Protein AF-A0A8J6AY71-F1 (afdb_monomer)

Organism: Eleutherodactylus coqui (NCBI:txid57060)

Solvent-accessible surface area (backbone atoms only — not comparable to full-atom values): 7386 Å² total; per-residue (Å²): 132,81,79,80,76,93,63,76,70,62,70,91,32,67,55,62,65,70,58,37,39,74,68,64,70,56,84,94,62,98,79,88,85,86,83,68,99,57,68,40,32,72,70,56,40,52,76,68,68,55,81,38,76,89,85,24,21,54,71,70,58,52,53,55,51,45,55,68,35,80,82,50,33,78,43,62,87,51,50,61,58,51,46,45,74,46,40,52,90,64,78,53,32,59,58,36,32,51,23,49,30,49,52,48,19,38,67,72,46,48,52,52,51,53,52,52,56,59,49,73,106

Sequence (121 aa):
KSPPPASIDGVFFPKPVEQILANNEANSVPFIIGVNNHECGLRLLLAMNITGLQEGMKRETAEEVLKKLPTLGSFPSTIDLLLDEYIGDETDPAEIRNGFTHLLGDHIFVIPALSVAKYHR

Nearest PDB structures (foldseek):
  5fv4-assembly6_F  TM=9.243E-01  e=4.646E-05  Sus scrofa
  8axc-assembly4_D  TM=8.564E-01  e=3.065E-04  Mus musculus
  8axc-assembly2_B  TM=8.579E-01  e=3.803E-04  Mus musculus
  8axc-assembly3_C  TM=8.542E-01  e=5.255E-04  Mus musculus
  8eor-assembly1_A  TM=8.997E-01  e=1.816E-03  Homo sapiens

InterPro domains:
  IPR002018 Carboxylesterase, type B [PF00135] (6-120)
  IPR029058 Alpha/Beta hydrolase fold [G3DSA:3.40.50.1820] (2-121)
  IPR029058 Alpha/Beta hydrolase fold [SSF53474] (8-120)
  IPR050309 Type-B Carboxylesterase/Lipase [PTHR11559] (6-119)

Structure (mmCIF, N/CA/C/O backbone):
data_AF-A0A8J6AY71-F1
#
_entry.id   AF-A0A8J6AY71-F1
#
loop_
_atom_site.group_PDB
_atom_site.id
_atom_site.type_symbol
_atom_site.label_atom_id
_atom_site.label_alt_id
_atom_site.label_comp_id
_atom_site.label_asym_id
_atom_site.label_entity_id
_atom_site.label_seq_id
_atom_site.pdbx_PDB_ins_code
_atom_site.Cartn_x
_atom_site.Cartn_y
_atom_site.Cartn_z
_atom_site.occupancy
_atom_site.B_iso_or_equiv
_atom_site.auth_seq_id
_atom_site.auth_comp_id
_atom_site.auth_asym_id
_atom_site.auth_atom_id
_atom_site.pdbx_PDB_model_num
ATOM 1 N N . LYS A 1 1 ? -5.787 24.814 2.717 1.00 53.19 1 LYS A N 1
ATOM 2 C CA . LYS A 1 1 ? -5.300 24.046 3.890 1.00 53.19 1 LYS A CA 1
ATOM 3 C C . LYS A 1 1 ? -5.977 22.687 3.837 1.00 53.19 1 LYS A C 1
ATOM 5 O O . LYS A 1 1 ? -7.199 22.681 3.765 1.00 53.19 1 LYS A O 1
ATOM 10 N N . SER A 1 2 ? -5.228 21.588 3.768 1.00 54.91 2 SER A N 1
ATOM 11 C CA . SER A 1 2 ? -5.804 20.246 3.916 1.00 54.91 2 SER A CA 1
ATOM 12 C C . SER A 1 2 ? -6.308 20.059 5.354 1.00 54.91 2 SER A C 1
ATOM 14 O O . SER A 1 2 ? -5.732 20.661 6.268 1.00 54.91 2 SER A O 1
ATOM 16 N N . PRO A 1 3 ? -7.391 19.293 5.574 1.00 66.38 3 PRO A N 1
ATOM 17 C CA . PRO A 1 3 ? -7.792 18.915 6.922 1.00 66.38 3 PRO A CA 1
ATOM 18 C C . PRO A 1 3 ? -6.671 18.094 7.587 1.00 66.38 3 PRO A C 1
ATOM 20 O O . PRO A 1 3 ? -5.930 17.400 6.883 1.00 66.38 3 PRO A O 1
ATOM 23 N N . PRO A 1 4 ? -6.506 18.193 8.918 1.00 78.25 4 PRO A N 1
ATOM 24 C CA . PRO A 1 4 ? -5.544 17.369 9.636 1.00 78.25 4 PRO A CA 1
ATOM 25 C C . PRO A 1 4 ? -5.895 15.880 9.473 1.00 78.25 4 PRO A C 1
ATOM 27 O O . PRO A 1 4 ? -7.077 15.544 9.355 1.00 78.25 4 PRO A O 1
ATOM 30 N N . PRO A 1 5 ? -4.889 14.990 9.439 1.00 83.75 5 PRO A N 1
ATOM 31 C CA . PRO A 1 5 ? -5.134 13.555 9.372 1.00 83.75 5 PRO A CA 1
ATOM 32 C C . PRO A 1 5 ? -5.860 13.071 10.633 1.00 83.75 5 PRO A C 1
ATOM 34 O O . PRO A 1 5 ? -5.795 13.711 11.683 1.00 83.75 5 PRO A O 1
ATOM 37 N N . ALA A 1 6 ? -6.525 11.918 10.534 1.00 89.00 6 ALA A N 1
ATOM 38 C CA . ALA A 1 6 ? -7.058 11.233 11.706 1.00 89.00 6 ALA A CA 1
ATOM 39 C C . ALA A 1 6 ? -5.918 10.914 12.691 1.00 89.00 6 ALA A C 1
ATOM 41 O O . ALA A 1 6 ? -4.851 10.452 12.282 1.00 89.00 6 ALA A O 1
ATOM 42 N N . SER A 1 7 ? -6.142 11.159 13.980 1.00 92.31 7 SER A N 1
ATOM 43 C CA . SER A 1 7 ? -5.170 10.899 15.043 1.00 92.31 7 SER A CA 1
ATOM 44 C C . SER A 1 7 ? -5.848 10.281 16.260 1.00 92.31 7 SER A C 1
ATOM 46 O O . SER A 1 7 ? -7.050 10.442 16.451 1.00 92.31 7 SER A O 1
ATOM 48 N N . ILE A 1 8 ? -5.062 9.615 17.106 1.00 94.56 8 ILE A N 1
ATOM 49 C CA . ILE A 1 8 ? -5.526 9.089 18.394 1.00 94.56 8 ILE A CA 1
ATOM 50 C C . ILE A 1 8 ? -5.732 10.281 19.332 1.00 94.56 8 ILE A C 1
ATOM 52 O O . ILE A 1 8 ? -4.770 10.838 19.859 1.00 94.56 8 ILE A O 1
ATOM 56 N N . ASP A 1 9 ? -6.981 10.711 19.479 1.00 93.12 9 ASP A N 1
ATOM 57 C CA . ASP A 1 9 ? -7.367 11.900 20.245 1.00 93.12 9 ASP A CA 1
ATOM 58 C C . ASP A 1 9 ? -7.906 11.567 21.646 1.00 93.12 9 ASP A C 1
ATOM 60 O O . ASP A 1 9 ? -8.161 12.471 22.440 1.00 93.12 9 ASP A O 1
ATOM 64 N N . GLY A 1 10 ? -8.073 10.278 21.965 1.00 93.44 10 GLY A N 1
ATOM 65 C CA . GLY A 1 10 ? -8.608 9.826 23.249 1.00 93.44 10 GLY A CA 1
ATOM 66 C C . GLY A 1 10 ? -10.130 9.966 23.379 1.00 93.44 10 GLY A C 1
ATOM 67 O O . GLY A 1 10 ? -10.678 9.560 24.403 1.00 93.44 10 GLY A O 1
ATOM 68 N N . VAL A 1 11 ? -10.811 10.522 22.370 1.00 91.94 11 VAL A N 1
ATOM 69 C CA . VAL A 1 11 ? -12.255 10.806 22.392 1.00 91.94 11 VAL A CA 1
ATOM 70 C C . VAL A 1 11 ? -12.963 10.081 21.253 1.00 91.94 11 VAL A C 1
ATOM 72 O O . VAL A 1 11 ? -13.776 9.198 21.516 1.00 91.94 11 VAL A O 1
ATOM 75 N N . PHE A 1 12 ? -12.663 10.431 19.999 1.00 91.50 12 PHE A N 1
ATOM 76 C CA . PHE A 1 12 ? -13.216 9.749 18.830 1.00 91.50 12 PHE A CA 1
ATOM 77 C C . PHE A 1 12 ? -12.423 8.477 18.515 1.00 91.50 12 PHE A C 1
ATOM 79 O O . PHE A 1 12 ? -13.010 7.408 18.356 1.00 91.50 12 PHE A O 1
ATOM 86 N N . PHE A 1 13 ? -11.091 8.576 18.489 1.00 93.69 13 PHE A N 1
ATOM 87 C CA . PHE A 1 13 ? -10.187 7.428 18.433 1.00 93.69 13 PHE A CA 1
ATOM 88 C C . PHE A 1 13 ? -9.507 7.268 19.797 1.00 93.69 13 PHE A C 1
ATOM 90 O O . PHE A 1 13 ? -8.458 7.875 20.038 1.00 93.69 13 PHE A O 1
ATOM 97 N N . PRO A 1 14 ? -10.078 6.457 20.709 1.00 94.31 14 PRO A N 1
ATOM 98 C CA . PRO A 1 14 ? -9.544 6.307 22.061 1.00 94.31 14 PRO A CA 1
ATOM 99 C C . PRO A 1 14 ? -8.183 5.595 22.103 1.00 94.31 14 PRO A C 1
ATOM 101 O O . PRO A 1 14 ? -7.445 5.735 23.075 1.00 94.31 14 PRO A O 1
ATOM 104 N N . LYS A 1 15 ? -7.851 4.817 21.066 1.00 95.56 15 LYS A N 1
ATOM 105 C CA . LYS A 1 15 ? -6.616 4.030 20.921 1.00 95.56 15 LYS A CA 1
ATOM 106 C C . LYS A 1 15 ? -6.394 3.660 19.440 1.00 95.56 15 LYS A C 1
ATOM 108 O O . LYS A 1 15 ? -7.255 3.996 18.623 1.00 95.56 15 LYS A O 1
ATOM 113 N N . PRO A 1 16 ? -5.277 3.003 19.064 1.00 95.00 16 PRO A N 1
ATOM 114 C CA . PRO A 1 16 ? -5.029 2.601 17.679 1.00 95.00 16 PRO A CA 1
ATOM 115 C C . PRO A 1 16 ? -6.172 1.762 17.097 1.00 95.00 16 PRO A C 1
ATOM 117 O O . PRO A 1 16 ? -6.727 0.898 17.783 1.00 95.00 16 PRO A O 1
ATOM 120 N N . VAL A 1 17 ? -6.507 2.004 15.827 1.00 92.62 17 VAL A N 1
ATOM 121 C CA . VAL A 1 17 ? -7.639 1.358 15.139 1.00 92.62 17 VAL A CA 1
ATOM 122 C C . VAL A 1 17 ? -7.472 -0.159 15.118 1.00 92.62 17 VAL A C 1
ATOM 124 O O . VAL A 1 17 ? -8.438 -0.888 15.324 1.00 92.62 17 VAL A O 1
ATOM 127 N N . GLU A 1 18 ? -6.243 -0.641 14.972 1.00 92.25 18 GLU A N 1
ATOM 128 C CA . GLU A 1 18 ? -5.904 -2.062 14.986 1.00 92.25 18 GLU A CA 1
ATOM 129 C C . GLU A 1 18 ? -6.316 -2.729 16.306 1.00 92.25 18 GLU A C 1
ATOM 131 O O . GLU A 1 18 ? -6.805 -3.855 16.296 1.00 92.25 18 GLU A O 1
ATOM 136 N N . GLN A 1 19 ? -6.180 -2.029 17.440 1.00 94.88 19 GLN A N 1
ATOM 137 C CA . GLN A 1 19 ? -6.603 -2.545 18.746 1.00 94.88 19 GLN A CA 1
ATOM 138 C C . GLN A 1 19 ? -8.123 -2.514 18.913 1.00 94.88 19 GLN A C 1
ATOM 140 O O . GLN A 1 19 ? -8.689 -3.432 19.497 1.00 94.88 19 GLN A O 1
ATOM 145 N N . ILE A 1 20 ? -8.788 -1.470 18.408 1.00 94.50 20 ILE A N 1
ATOM 146 C CA . ILE A 1 20 ? -10.257 -1.369 18.441 1.00 94.50 20 ILE A CA 1
ATOM 147 C C . ILE A 1 20 ? -10.872 -2.529 17.649 1.00 94.50 20 ILE A C 1
ATOM 149 O O . ILE A 1 20 ? -11.793 -3.187 18.134 1.00 94.50 20 ILE A O 1
ATOM 153 N N . LEU A 1 21 ? -10.329 -2.797 16.458 1.00 93.50 21 LEU A N 1
ATOM 154 C CA . LEU A 1 21 ? -10.754 -3.894 15.594 1.00 93.50 21 LEU A CA 1
ATOM 155 C C . LEU A 1 21 ? -10.459 -5.262 16.225 1.00 93.50 21 LEU A C 1
ATOM 157 O O . LEU A 1 21 ? -11.356 -6.091 16.304 1.00 93.50 21 LEU A O 1
ATOM 161 N N . ALA A 1 22 ? -9.242 -5.490 16.732 1.00 92.62 22 ALA A N 1
ATOM 162 C CA . ALA A 1 22 ? -8.860 -6.778 17.320 1.00 92.62 22 ALA A CA 1
ATOM 163 C C . ALA A 1 22 ? -9.634 -7.134 18.602 1.00 92.62 22 ALA A C 1
ATOM 165 O O . ALA A 1 22 ? -9.830 -8.313 18.890 1.00 92.62 22 ALA A O 1
ATOM 166 N N . ASN A 1 23 ? -10.078 -6.130 19.361 1.00 93.81 23 ASN A N 1
ATOM 167 C CA . ASN A 1 23 ? -10.842 -6.325 20.592 1.00 93.81 23 ASN A CA 1
ATOM 168 C C . ASN A 1 23 ? -12.367 -6.369 20.376 1.00 93.81 23 ASN A C 1
ATOM 170 O O . ASN A 1 23 ? -13.103 -6.447 21.360 1.00 93.81 23 ASN A O 1
ATOM 174 N N . ASN A 1 24 ? -12.855 -6.293 19.131 1.00 90.94 24 ASN A N 1
ATOM 175 C CA . ASN A 1 24 ? -14.283 -6.186 18.803 1.00 90.94 24 ASN A CA 1
ATOM 176 C C . ASN A 1 24 ? -14.983 -5.005 19.504 1.00 90.94 24 ASN A C 1
ATOM 178 O O . ASN A 1 24 ? -16.134 -5.100 19.927 1.00 90.94 24 ASN A O 1
ATOM 182 N N . GLU A 1 25 ? -14.283 -3.877 19.634 1.00 93.25 25 GLU A N 1
ATOM 183 C CA . GLU A 1 25 ? -14.806 -2.658 20.270 1.00 93.25 25 GLU A CA 1
ATOM 184 C C . GLU A 1 25 ? -15.429 -1.680 19.258 1.00 93.25 25 GLU A C 1
ATOM 186 O O . GLU A 1 25 ? -15.933 -0.621 19.630 1.00 93.25 25 GLU A O 1
ATOM 191 N N . ALA A 1 26 ? -15.401 -2.026 17.969 1.00 89.25 26 ALA A N 1
ATOM 192 C CA . ALA A 1 26 ? -16.142 -1.324 16.932 1.00 89.25 26 ALA A CA 1
ATOM 193 C C . ALA A 1 26 ? -17.640 -1.679 16.979 1.00 89.25 26 ALA A C 1
ATOM 195 O O . ALA A 1 26 ? -18.044 -2.734 17.467 1.00 89.25 26 ALA A O 1
ATOM 196 N N . ASN A 1 27 ? -18.486 -0.806 16.428 1.00 89.94 27 ASN A N 1
ATOM 197 C CA . ASN A 1 27 ? -19.927 -1.053 16.367 1.00 89.94 27 ASN A CA 1
ATOM 198 C C . ASN A 1 27 ? -20.247 -2.288 15.511 1.00 89.94 27 ASN A C 1
ATOM 200 O O . ASN A 1 27 ? -19.960 -2.306 14.315 1.00 89.94 27 ASN A O 1
ATOM 204 N N . SER A 1 28 ? -20.932 -3.273 16.096 1.00 89.75 28 SER A N 1
ATOM 205 C CA . SER A 1 28 ? -21.394 -4.471 15.385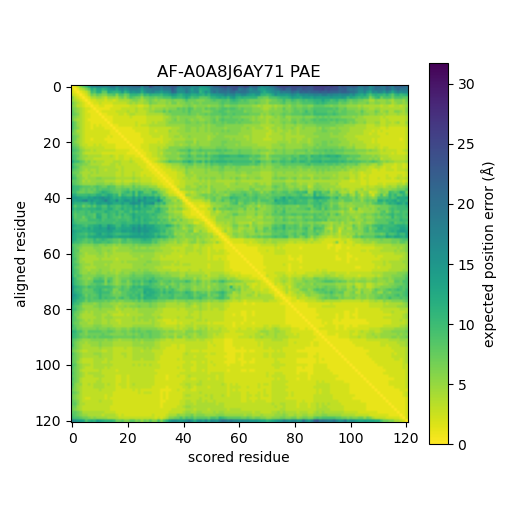 1.00 89.75 28 SER A CA 1
ATOM 206 C C . SER A 1 28 ? -22.684 -4.181 14.609 1.00 89.75 28 SER A C 1
ATOM 208 O O . SER A 1 28 ? -23.798 -4.466 15.047 1.00 89.75 28 SER A O 1
ATOM 210 N N . VAL A 1 29 ? -22.530 -3.533 13.456 1.00 92.75 29 VAL A N 1
ATOM 211 C CA . VAL A 1 29 ? -23.610 -3.253 12.498 1.00 92.75 29 VAL A CA 1
ATOM 212 C C . VAL A 1 29 ? -23.318 -3.941 11.165 1.00 92.75 29 VAL A C 1
ATOM 214 O O . VAL A 1 29 ? -22.152 -4.218 10.874 1.00 92.75 29 VAL A O 1
ATOM 217 N N . PRO A 1 30 ? -24.328 -4.211 10.318 1.00 93.88 30 PRO A N 1
ATOM 218 C CA . PRO A 1 30 ? -24.079 -4.688 8.963 1.00 93.88 30 PRO A CA 1
ATOM 219 C C . PRO A 1 30 ? -23.125 -3.744 8.220 1.00 93.88 30 PRO A C 1
ATOM 221 O O . PRO A 1 30 ? -23.382 -2.545 8.113 1.00 93.88 30 PRO A O 1
ATOM 224 N N . PHE A 1 31 ? -22.022 -4.294 7.719 1.00 91.44 31 PHE A N 1
ATOM 225 C CA . PHE A 1 31 ? -20.952 -3.549 7.066 1.00 91.44 31 PHE A CA 1
ATOM 226 C C . PHE A 1 31 ? -20.619 -4.200 5.727 1.00 91.44 31 PHE A C 1
ATOM 228 O O . PHE A 1 31 ? -20.475 -5.420 5.638 1.00 91.44 31 PHE A O 1
ATOM 235 N N . ILE A 1 32 ? -20.515 -3.379 4.684 1.00 94.06 32 ILE A N 1
ATOM 236 C CA . ILE A 1 32 ? -20.134 -3.806 3.340 1.00 94.06 32 ILE A CA 1
ATOM 237 C C . ILE A 1 32 ? -18.821 -3.116 3.006 1.00 94.06 32 ILE A C 1
ATOM 239 O O . ILE A 1 32 ? -18.735 -1.889 3.031 1.00 94.06 32 ILE A O 1
ATOM 243 N N . ILE A 1 33 ? -17.820 -3.916 2.659 1.00 93.75 33 ILE A N 1
ATOM 244 C CA . ILE A 1 33 ? -16.537 -3.449 2.152 1.00 93.75 33 ILE A CA 1
ATOM 245 C C . ILE A 1 33 ? -16.246 -4.141 0.828 1.00 93.75 33 ILE A C 1
ATOM 247 O O . ILE A 1 33 ? -16.584 -5.310 0.637 1.00 93.75 33 ILE A O 1
ATOM 251 N N . GLY A 1 34 ? -15.654 -3.399 -0.098 1.00 93.00 34 GLY A N 1
ATOM 252 C CA . GLY A 1 34 ? -15.323 -3.881 -1.427 1.00 93.00 34 GLY A CA 1
ATOM 253 C C . GLY A 1 34 ? -14.098 -3.166 -1.965 1.00 93.00 34 GLY A C 1
ATOM 254 O O . GLY A 1 34 ? -13.710 -2.116 -1.454 1.00 93.00 34 GLY A O 1
ATOM 255 N N . VAL A 1 35 ? -13.520 -3.764 -2.997 1.00 93.56 35 VAL A N 1
ATOM 256 C CA . VAL A 1 35 ? -12.383 -3.242 -3.751 1.00 93.56 35 VAL A CA 1
ATOM 257 C C . VAL A 1 35 ? -12.690 -3.340 -5.241 1.00 93.56 35 VAL A C 1
ATOM 259 O O . VAL A 1 35 ? -13.573 -4.095 -5.659 1.00 93.56 35 VAL A O 1
ATOM 262 N N . ASN A 1 36 ? -11.984 -2.565 -6.046 1.00 89.44 36 ASN A N 1
ATOM 263 C CA . ASN A 1 36 ? -11.981 -2.641 -7.495 1.00 89.44 36 ASN A CA 1
ATOM 264 C C . ASN A 1 36 ? -10.695 -3.333 -7.993 1.00 89.44 36 ASN A C 1
ATOM 266 O O . ASN A 1 36 ? -9.744 -3.540 -7.248 1.00 89.44 36 ASN A O 1
ATOM 270 N N . ASN A 1 37 ? -10.670 -3.712 -9.272 1.00 85.56 37 ASN A N 1
ATOM 271 C CA . ASN A 1 37 ? -9.545 -4.474 -9.830 1.00 85.56 37 ASN A CA 1
ATOM 272 C C . ASN A 1 37 ? -8.283 -3.625 -10.076 1.00 85.56 37 ASN A C 1
ATOM 274 O O . AS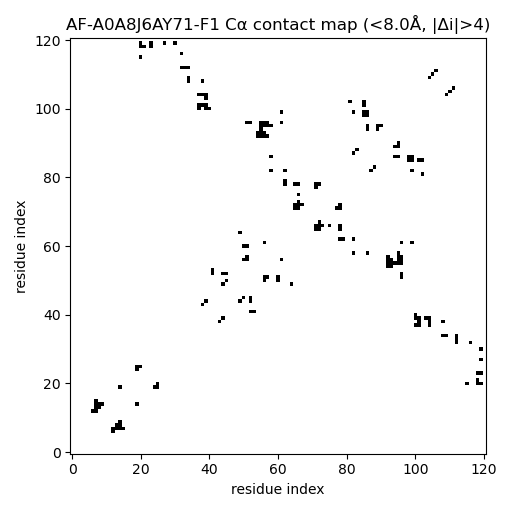N A 1 37 ? -7.224 -4.184 -10.320 1.00 85.56 37 ASN A O 1
ATOM 278 N N . HIS A 1 38 ? -8.392 -2.293 -10.079 1.00 84.50 38 HIS A N 1
ATOM 279 C CA . HIS A 1 38 ? -7.297 -1.384 -10.434 1.00 84.50 38 HIS A CA 1
ATOM 280 C C . HIS A 1 38 ? -7.320 -0.157 -9.512 1.00 84.50 38 HIS A C 1
ATOM 282 O O . HIS A 1 38 ? -7.507 0.975 -9.968 1.00 84.50 38 HIS A O 1
ATOM 288 N N . GLU A 1 39 ? -7.151 -0.393 -8.209 1.00 81.19 39 GLU A N 1
ATOM 289 C CA . GLU A 1 39 ? -7.321 0.627 -7.159 1.00 81.19 39 GLU A CA 1
ATOM 290 C C . GLU A 1 39 ? -6.332 1.780 -7.310 1.00 81.19 39 GLU A C 1
ATOM 292 O O . GLU A 1 39 ? -6.667 2.960 -7.193 1.00 81.19 39 GLU A O 1
ATOM 297 N N . CYS A 1 40 ? -5.107 1.428 -7.688 1.00 80.00 40 CYS A N 1
ATOM 298 C CA . CYS A 1 40 ? -4.058 2.360 -8.066 1.00 80.00 40 CYS A CA 1
ATOM 299 C C . CYS A 1 40 ? -3.946 2.501 -9.588 1.00 80.00 40 CYS A C 1
ATOM 301 O O . CYS A 1 40 ? -2.857 2.648 -10.137 1.00 80.00 40 CYS A O 1
ATOM 303 N N . GLY A 1 41 ? -5.081 2.483 -10.287 1.00 71.25 41 GLY A N 1
ATOM 304 C CA . GLY A 1 41 ? -5.139 2.813 -11.703 1.00 71.25 41 GLY A CA 1
ATOM 305 C C . GLY A 1 41 ? -4.671 4.246 -11.990 1.00 71.25 41 GLY A C 1
ATOM 306 O O . GLY A 1 41 ? -4.499 5.081 -11.096 1.00 71.25 41 GLY A O 1
ATOM 307 N N . LEU A 1 42 ? -4.515 4.555 -13.280 1.00 72.94 42 LEU A N 1
ATOM 308 C CA . LEU A 1 42 ? -3.847 5.766 -13.769 1.00 72.94 42 LEU A CA 1
ATOM 309 C C . LEU A 1 42 ? -4.306 7.069 -13.079 1.00 72.94 42 LEU A C 1
ATOM 311 O O . LEU A 1 42 ? -3.482 7.916 -12.758 1.00 72.94 42 LEU A O 1
ATOM 315 N N . ARG A 1 43 ? -5.609 7.237 -12.805 1.00 75.75 43 ARG A N 1
ATOM 316 C CA . ARG A 1 43 ? -6.154 8.480 -12.222 1.00 75.75 43 ARG A CA 1
ATOM 317 C C . ARG A 1 43 ? -5.633 8.795 -10.819 1.00 75.75 43 ARG A C 1
ATOM 319 O O . ARG A 1 43 ? -5.327 9.956 -10.557 1.00 75.75 43 ARG A O 1
ATOM 326 N N . LEU A 1 44 ? -5.564 7.806 -9.926 1.00 77.56 44 LEU A N 1
ATOM 327 C CA . LEU A 1 44 ? -5.149 8.039 -8.540 1.00 77.56 44 LEU A CA 1
ATOM 328 C C . LEU A 1 44 ? -3.660 8.388 -8.483 1.00 77.56 44 LEU A C 1
ATOM 330 O O . LEU A 1 44 ? -3.274 9.376 -7.863 1.00 77.56 44 LEU A O 1
ATOM 334 N N . LEU A 1 45 ? -2.835 7.622 -9.196 1.00 79.75 45 LEU A N 1
ATOM 335 C CA . LEU A 1 45 ? -1.388 7.819 -9.198 1.00 79.75 45 LEU A CA 1
ATOM 336 C C . LEU A 1 45 ? -0.973 9.113 -9.922 1.00 79.75 45 LEU A C 1
ATOM 338 O O . LEU A 1 45 ? -0.023 9.770 -9.494 1.00 79.75 45 LEU A O 1
ATOM 342 N N . LEU A 1 46 ? -1.728 9.548 -10.941 1.00 79.19 46 LEU A N 1
ATOM 343 C CA . LEU A 1 46 ? -1.558 10.878 -11.540 1.00 79.19 46 LEU A CA 1
ATOM 344 C C . LEU A 1 46 ? -1.838 12.000 -10.530 1.00 79.19 46 LEU A C 1
ATOM 346 O O . LEU A 1 46 ? -1.091 12.975 -10.481 1.00 79.19 46 LEU A O 1
ATOM 350 N N . ALA A 1 47 ? -2.870 11.866 -9.689 1.00 78.88 47 ALA A N 1
ATOM 351 C CA . ALA A 1 47 ? -3.155 12.845 -8.635 1.00 78.88 47 ALA A CA 1
ATOM 352 C C . ALA A 1 47 ? -2.054 12.894 -7.556 1.00 78.88 47 ALA A C 1
ATOM 354 O O . ALA A 1 47 ? -1.859 13.930 -6.923 1.00 78.88 47 ALA A O 1
ATOM 355 N N . MET A 1 48 ? -1.310 11.798 -7.378 1.00 77.69 48 MET A N 1
ATOM 356 C CA . MET A 1 48 ? -0.141 11.708 -6.494 1.00 77.69 48 MET A CA 1
ATOM 357 C C . MET A 1 48 ? 1.161 12.196 -7.149 1.00 77.69 48 MET A C 1
ATOM 359 O O . MET A 1 48 ? 2.207 12.179 -6.502 1.00 77.69 48 MET A O 1
ATOM 363 N N . ASN A 1 49 ? 1.105 12.652 -8.407 1.00 80.56 49 ASN A N 1
ATOM 364 C CA . ASN A 1 49 ? 2.251 13.129 -9.183 1.00 80.56 49 ASN A CA 1
ATOM 365 C C . ASN A 1 49 ? 3.372 12.078 -9.338 1.00 80.56 49 ASN A C 1
ATOM 367 O O . ASN A 1 49 ? 4.559 12.404 -9.278 1.00 80.56 49 ASN A O 1
ATOM 371 N N . ILE A 1 50 ? 2.991 10.808 -9.515 1.00 82.75 50 ILE A N 1
ATOM 372 C CA . ILE A 1 50 ? 3.926 9.709 -9.790 1.00 82.75 50 ILE A CA 1
ATOM 373 C C . ILE A 1 50 ? 4.274 9.700 -11.289 1.00 82.75 50 ILE A C 1
ATOM 375 O O . ILE A 1 50 ? 3.391 9.735 -12.145 1.00 82.75 50 ILE A O 1
ATOM 379 N N . THR A 1 51 ? 5.567 9.660 -11.606 1.00 78.12 51 THR A N 1
AT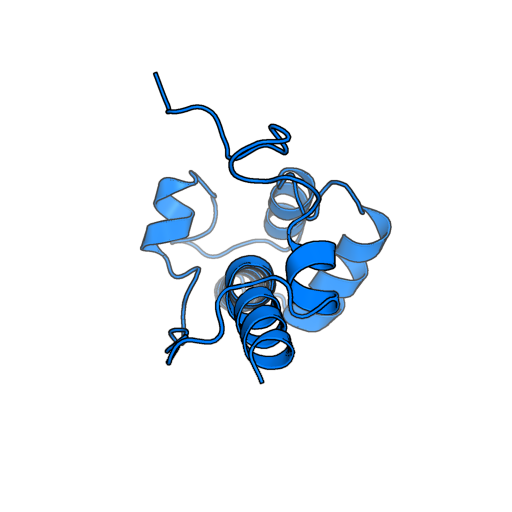OM 380 C CA . THR A 1 51 ? 6.113 9.639 -12.978 1.00 78.12 51 THR A CA 1
ATOM 381 C C . THR A 1 51 ? 6.151 8.220 -13.563 1.00 78.12 51 THR A C 1
ATOM 383 O O . THR A 1 51 ? 6.162 7.261 -12.797 1.00 78.12 51 THR A O 1
ATOM 386 N N . GLY A 1 52 ? 6.221 8.050 -14.892 1.00 76.12 52 GLY A N 1
ATOM 387 C CA . GLY A 1 52 ? 6.337 6.719 -15.521 1.00 76.12 52 GLY A CA 1
ATOM 388 C C . GLY A 1 52 ? 5.009 5.979 -15.718 1.00 76.12 52 GLY A C 1
ATOM 389 O O . GLY A 1 52 ? 4.979 4.784 -16.000 1.00 76.12 52 GLY A O 1
ATOM 390 N N . LEU A 1 53 ? 3.874 6.655 -15.534 1.00 81.81 53 LEU A N 1
ATOM 391 C CA . LEU A 1 53 ? 2.563 6.005 -15.597 1.00 81.81 53 LEU A CA 1
ATOM 392 C C . LEU A 1 53 ? 2.005 5.894 -17.025 1.00 81.81 53 LEU A C 1
ATOM 394 O O . LEU A 1 53 ? 1.321 4.919 -17.344 1.00 81.81 53 LEU A O 1
ATOM 398 N N . GLN A 1 54 ? 2.267 6.872 -17.896 1.00 80.69 54 GLN A N 1
ATOM 399 C CA . GLN A 1 54 ? 1.738 6.863 -19.268 1.00 80.69 54 GLN A CA 1
ATOM 400 C C . GLN A 1 54 ? 2.687 6.153 -20.238 1.00 80.69 54 GLN A C 1
ATOM 402 O O . GLN A 1 54 ? 2.249 5.366 -21.071 1.00 80.69 54 GLN A O 1
ATOM 407 N N . GLU A 1 55 ? 3.979 6.407 -20.086 1.00 85.12 55 GLU A N 1
ATOM 408 C CA . GLU A 1 55 ? 5.078 5.972 -20.943 1.00 85.12 55 GLU A CA 1
ATOM 409 C C . GLU A 1 55 ? 5.702 4.627 -20.527 1.00 85.12 55 GLU A C 1
ATOM 411 O O . GLU A 1 55 ? 6.527 4.085 -21.257 1.00 85.12 55 GLU A O 1
ATOM 416 N N . GLY A 1 56 ? 5.285 4.081 -19.381 1.00 87.81 56 GLY A N 1
ATOM 417 C CA . GLY A 1 56 ? 5.915 2.925 -18.746 1.00 87.81 56 GLY A CA 1
ATOM 418 C C . GLY A 1 56 ? 6.934 3.340 -17.683 1.00 87.81 56 GLY A C 1
ATOM 419 O O . GLY A 1 56 ? 7.378 4.487 -17.619 1.00 87.81 56 GLY A O 1
ATOM 420 N N . MET A 1 57 ? 7.275 2.404 -16.806 1.00 92.31 57 MET A N 1
ATOM 421 C CA . MET A 1 57 ? 8.048 2.656 -15.597 1.00 92.31 57 MET A CA 1
ATOM 422 C C . MET A 1 57 ? 9.333 1.834 -15.606 1.00 92.31 57 MET A C 1
ATOM 424 O O . MET A 1 57 ? 9.345 0.690 -16.044 1.00 92.31 57 MET A O 1
ATOM 428 N N . LYS A 1 58 ? 10.423 2.413 -15.098 1.00 94.69 58 LYS A N 1
ATOM 429 C CA . LYS A 1 58 ? 11.639 1.657 -14.786 1.00 94.69 58 LYS A CA 1
ATOM 430 C C . LYS A 1 58 ? 11.577 1.134 -13.358 1.00 94.69 58 LYS A C 1
ATOM 432 O O . LYS A 1 58 ? 11.005 1.797 -12.489 1.00 94.69 58 LYS A O 1
ATOM 437 N N . ARG A 1 59 ? 12.224 0.001 -13.097 1.00 94.44 59 ARG A N 1
ATOM 438 C CA . ARG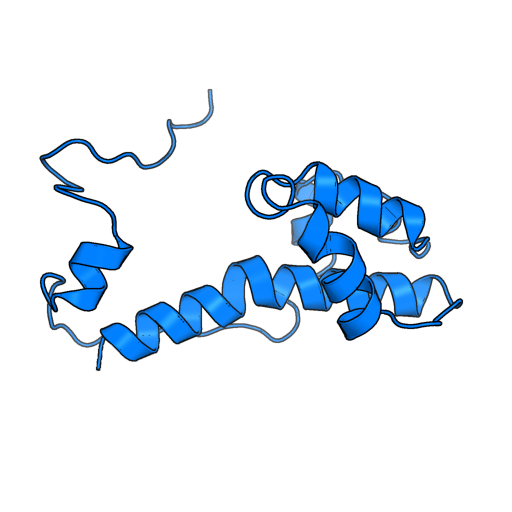 A 1 59 ? 12.270 -0.611 -11.763 1.00 94.44 59 ARG A CA 1
ATOM 439 C C . ARG A 1 59 ? 12.840 0.346 -10.709 1.00 94.44 59 ARG A C 1
ATOM 441 O O . ARG A 1 59 ? 12.278 0.456 -9.625 1.00 94.44 59 ARG A O 1
ATOM 448 N N . GLU A 1 60 ? 13.856 1.131 -11.061 1.00 93.25 60 GLU A N 1
ATOM 449 C CA . GLU A 1 60 ? 14.449 2.132 -10.162 1.00 93.25 60 GLU A CA 1
ATOM 450 C C . GLU A 1 60 ? 13.453 3.254 -9.830 1.00 93.25 60 GLU A C 1
ATOM 452 O O . GLU A 1 60 ? 13.400 3.746 -8.706 1.00 93.25 60 GLU A O 1
ATOM 457 N N . THR A 1 61 ? 12.612 3.647 -10.794 1.00 91.88 61 THR A N 1
ATOM 458 C CA . THR A 1 61 ? 11.551 4.637 -10.560 1.00 91.88 61 THR A CA 1
ATOM 459 C C . THR A 1 61 ? 10.488 4.089 -9.611 1.00 91.88 61 THR A C 1
ATOM 461 O O . THR A 1 61 ? 10.056 4.812 -8.713 1.00 91.88 61 THR A O 1
ATOM 464 N N . ALA A 1 62 ? 10.094 2.821 -9.769 1.00 92.62 62 ALA A N 1
ATOM 465 C CA . ALA A 1 62 ? 9.178 2.156 -8.844 1.00 92.62 62 ALA A CA 1
ATOM 466 C C . ALA A 1 62 ? 9.753 2.157 -7.417 1.00 92.62 62 ALA A C 1
ATOM 468 O O . ALA A 1 62 ? 9.098 2.624 -6.485 1.00 92.62 62 ALA A O 1
ATOM 469 N N . GLU A 1 63 ? 11.007 1.733 -7.259 1.00 93.56 63 GLU A N 1
ATOM 470 C CA . GLU A 1 63 ? 11.718 1.706 -5.977 1.00 93.56 63 GLU A CA 1
ATOM 471 C C . GLU A 1 63 ? 11.788 3.089 -5.309 1.00 93.56 63 GLU A C 1
ATOM 473 O O . GLU A 1 63 ? 11.465 3.235 -4.125 1.00 93.56 63 GLU A O 1
ATOM 478 N N . GLU A 1 64 ? 12.162 4.128 -6.060 1.00 91.75 64 GLU A N 1
ATOM 479 C CA . GLU A 1 64 ? 12.217 5.499 -5.549 1.00 91.75 64 GLU A CA 1
ATOM 480 C C . GLU A 1 64 ? 10.862 5.991 -5.038 1.00 91.75 64 GLU A C 1
ATOM 482 O O . GLU A 1 64 ? 10.799 6.701 -4.028 1.00 91.75 64 GLU A O 1
ATOM 487 N N . VAL A 1 65 ? 9.778 5.648 -5.736 1.00 89.69 65 VAL A N 1
ATOM 488 C CA . VAL A 1 65 ? 8.427 6.026 -5.317 1.00 89.69 65 VAL A CA 1
ATOM 489 C C . VAL A 1 65 ? 8.041 5.271 -4.048 1.00 89.69 65 VAL A C 1
ATOM 491 O O . VAL A 1 65 ? 7.579 5.907 -3.100 1.00 89.69 65 VAL A O 1
ATOM 494 N N . LEU A 1 66 ? 8.298 3.960 -3.971 1.00 90.81 66 LEU A N 1
ATOM 495 C CA . LEU A 1 66 ? 8.019 3.163 -2.769 1.00 90.81 66 LEU A CA 1
ATOM 496 C C . LEU A 1 66 ? 8.778 3.693 -1.543 1.00 90.81 66 LEU A C 1
ATOM 498 O O . LEU A 1 66 ? 8.187 3.823 -0.470 1.00 90.81 66 LEU A O 1
ATOM 502 N N . LYS A 1 67 ? 10.043 4.101 -1.707 1.00 91.00 67 LYS A N 1
ATOM 503 C CA . LYS A 1 67 ? 10.853 4.720 -0.638 1.00 91.00 67 LYS A CA 1
ATOM 504 C C . LYS A 1 67 ? 10.292 6.056 -0.145 1.00 91.00 67 LYS A C 1
ATOM 506 O O . LYS A 1 67 ? 10.511 6.420 1.008 1.00 91.00 67 LYS A O 1
ATOM 511 N N . LYS A 1 68 ? 9.586 6.799 -1.001 1.00 87.50 68 LYS A N 1
ATOM 512 C CA . LYS A 1 68 ? 8.973 8.095 -0.656 1.00 87.50 68 LYS A CA 1
ATOM 513 C C . LYS A 1 68 ? 7.589 7.949 -0.018 1.00 87.50 68 LYS A C 1
ATOM 515 O O . LYS A 1 68 ? 7.103 8.909 0.580 1.00 87.50 68 LYS A O 1
ATOM 520 N N . LEU A 1 69 ? 6.943 6.786 -0.128 1.00 84.81 69 LEU A N 1
ATOM 521 C CA . LEU A 1 69 ? 5.637 6.551 0.485 1.00 84.81 69 LEU A CA 1
ATOM 522 C C . LEU A 1 69 ? 5.777 6.392 2.007 1.00 84.81 69 LEU A C 1
ATOM 524 O O . LEU A 1 69 ? 6.520 5.518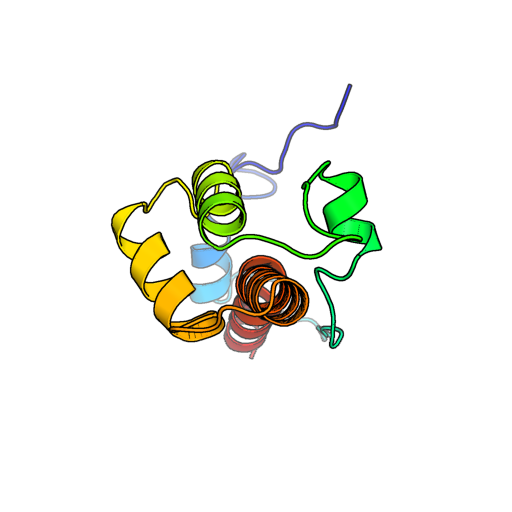 2.445 1.00 84.81 69 LEU A O 1
ATOM 528 N N . PRO A 1 70 ? 5.031 7.150 2.835 1.00 81.94 70 PRO A N 1
ATOM 529 C CA . PRO A 1 70 ? 5.169 7.096 4.295 1.00 81.94 70 PRO A CA 1
ATOM 530 C C . PRO A 1 70 ? 5.000 5.694 4.906 1.00 81.94 70 PRO A C 1
ATOM 532 O O . PRO A 1 70 ? 5.647 5.365 5.899 1.00 81.94 70 PRO A O 1
ATOM 535 N N . THR A 1 71 ? 4.146 4.857 4.310 1.00 81.94 71 THR A N 1
ATOM 536 C CA . THR A 1 71 ? 3.833 3.515 4.819 1.00 81.94 71 THR A CA 1
ATOM 537 C C . THR A 1 71 ? 4.898 2.474 4.466 1.00 81.94 71 THR A C 1
ATOM 539 O O . THR A 1 71 ? 5.203 1.630 5.301 1.00 81.94 71 THR A O 1
ATOM 542 N N . LEU A 1 72 ? 5.483 2.537 3.264 1.00 84.62 72 LEU A N 1
ATOM 543 C CA . LEU A 1 72 ? 6.477 1.565 2.781 1.00 84.62 72 LEU A CA 1
ATOM 544 C C . LEU A 1 72 ? 7.919 2.031 2.990 1.00 84.62 72 LEU A C 1
ATOM 546 O O . LEU A 1 72 ? 8.771 1.235 3.371 1.00 84.62 72 LEU A O 1
ATOM 550 N N . GLY A 1 73 ? 8.191 3.326 2.832 1.00 83.06 73 GLY A N 1
ATOM 551 C CA . GLY A 1 73 ? 9.515 3.917 3.036 1.00 83.06 73 GLY A CA 1
ATOM 552 C C . GLY A 1 73 ? 10.045 3.776 4.465 1.00 83.06 73 GLY A C 1
ATOM 553 O O . GLY A 1 73 ? 11.252 3.829 4.683 1.00 83.06 73 GLY A O 1
ATOM 554 N N . SER A 1 74 ? 9.158 3.524 5.432 1.00 84.62 74 SER A N 1
ATOM 555 C CA . SER A 1 74 ? 9.524 3.200 6.815 1.00 84.62 74 SER A CA 1
ATOM 556 C C . SER A 1 74 ? 10.151 1.804 6.969 1.00 84.62 74 SER A C 1
ATOM 558 O O . SER A 1 74 ? 10.773 1.531 7.995 1.00 84.62 74 SER A O 1
ATOM 560 N N . PHE A 1 75 ? 10.042 0.937 5.953 1.00 85.62 75 PHE A N 1
ATOM 561 C CA . PHE A 1 75 ? 10.596 -0.422 5.936 1.00 85.62 75 PHE A CA 1
ATOM 562 C C . PHE A 1 75 ? 11.418 -0.685 4.660 1.00 85.62 75 PHE A C 1
ATOM 564 O O . PHE A 1 75 ? 11.033 -1.515 3.833 1.00 85.62 75 PHE A O 1
ATOM 571 N N . PRO A 1 76 ? 12.575 -0.015 4.480 1.00 81.69 76 PRO A N 1
ATOM 572 C CA . PRO A 1 76 ? 13.346 -0.095 3.237 1.00 81.69 76 PRO A CA 1
ATOM 573 C C . PRO A 1 76 ? 13.790 -1.515 2.880 1.00 81.69 76 PRO A C 1
ATOM 575 O O . PRO A 1 76 ? 13.817 -1.866 1.708 1.00 81.69 76 PRO A O 1
ATOM 578 N N . SER A 1 77 ? 14.077 -2.349 3.886 1.00 85.19 77 SER A N 1
ATOM 579 C CA . SER A 1 77 ? 14.482 -3.750 3.706 1.00 85.19 77 SER A CA 1
ATOM 580 C C . SER A 1 77 ? 13.411 -4.630 3.056 1.00 85.19 77 SER A C 1
ATOM 582 O O . SER A 1 77 ? 13.724 -5.723 2.599 1.00 85.19 77 SER A O 1
ATOM 584 N N . THR A 1 78 ? 12.152 -4.188 3.046 1.00 89.81 78 THR A N 1
ATOM 585 C CA . THR A 1 78 ? 11.029 -4.930 2.459 1.00 89.81 78 THR A CA 1
ATOM 586 C C . THR A 1 78 ? 10.769 -4.516 1.010 1.00 89.81 78 THR A C 1
ATOM 588 O O . THR A 1 78 ? 10.113 -5.249 0.279 1.00 89.81 78 THR A O 1
ATOM 591 N N . ILE A 1 79 ? 11.280 -3.360 0.573 1.00 93.69 79 ILE A N 1
ATOM 592 C CA . ILE A 1 79 ? 10.995 -2.815 -0.761 1.00 93.69 79 ILE A CA 1
ATOM 593 C C . ILE A 1 79 ? 11.538 -3.735 -1.855 1.00 93.69 79 ILE A C 1
ATOM 595 O O . ILE A 1 79 ? 10.794 -4.053 -2.777 1.00 93.69 79 ILE A O 1
ATOM 599 N N . ASP A 1 80 ? 12.774 -4.217 -1.719 1.00 93.06 80 ASP A N 1
ATOM 600 C CA . ASP A 1 80 ? 13.380 -5.116 -2.710 1.00 93.06 80 ASP A CA 1
ATOM 601 C C . ASP A 1 80 ? 12.581 -6.418 -2.842 1.00 93.06 80 ASP A C 1
ATOM 603 O O . ASP A 1 80 ? 12.251 -6.824 -3.949 1.00 93.06 80 ASP A O 1
ATOM 607 N N . LEU A 1 81 ? 12.152 -6.998 -1.713 1.00 95.25 81 LEU A N 1
ATOM 608 C CA . LEU A 1 81 ? 11.310 -8.199 -1.694 1.00 95.25 81 LEU A CA 1
ATOM 609 C C . LEU A 1 81 ? 9.964 -7.975 -2.395 1.00 95.25 81 LEU A C 1
ATOM 611 O O . LEU A 1 81 ? 9.487 -8.851 -3.108 1.00 95.25 81 LEU A O 1
ATOM 615 N N . LEU A 1 82 ? 9.342 -6.808 -2.204 1.00 95.12 82 LEU A N 1
ATOM 616 C CA . LEU A 1 82 ? 8.082 -6.476 -2.872 1.00 95.12 82 LEU A CA 1
ATOM 617 C C . LEU A 1 82 ? 8.276 -6.257 -4.375 1.00 95.12 82 LEU A C 1
ATOM 619 O O . LEU A 1 82 ? 7.435 -6.670 -5.168 1.00 95.12 82 LEU A O 1
ATOM 623 N N . LEU A 1 83 ? 9.369 -5.613 -4.782 1.00 95.44 83 LEU A N 1
ATOM 624 C CA . LEU A 1 83 ? 9.687 -5.440 -6.197 1.00 95.44 83 LEU A CA 1
ATOM 625 C C . LEU A 1 83 ? 10.017 -6.787 -6.854 1.00 95.44 83 LEU A C 1
ATOM 627 O O . LEU A 1 83 ? 9.634 -7.018 -7.997 1.00 95.44 83 LEU A O 1
ATOM 631 N N . ASP A 1 84 ? 10.691 -7.697 -6.158 1.00 96.44 84 ASP A N 1
ATOM 632 C CA . ASP A 1 84 ? 10.934 -9.055 -6.653 1.00 96.44 84 ASP A CA 1
ATOM 633 C C . ASP A 1 84 ? 9.626 -9.837 -6.814 1.00 96.44 84 ASP A C 1
ATOM 635 O O . ASP A 1 84 ? 9.414 -10.445 -7.858 1.00 96.44 84 ASP A O 1
ATOM 639 N N . GLU A 1 85 ? 8.719 -9.756 -5.840 1.00 96.69 85 GLU A N 1
ATOM 640 C CA . GLU A 1 85 ? 7.427 -10.454 -5.884 1.00 96.69 85 GLU A CA 1
ATOM 641 C C . GLU A 1 85 ? 6.509 -9.942 -7.009 1.00 96.69 85 GLU A C 1
ATOM 643 O O . GLU A 1 85 ? 5.893 -10.735 -7.717 1.00 96.69 85 GLU A O 1
ATOM 648 N N . TYR A 1 86 ? 6.404 -8.620 -7.190 1.00 96.44 86 TYR A N 1
ATOM 649 C CA . TYR A 1 86 ? 5.434 -8.026 -8.125 1.00 96.44 86 TYR A CA 1
ATOM 650 C C . TYR A 1 86 ? 5.993 -7.733 -9.520 1.00 96.44 86 TYR A C 1
ATOM 652 O O . TYR A 1 86 ? 5.213 -7.566 -10.457 1.00 96.44 86 TYR A O 1
ATOM 660 N N . ILE A 1 87 ? 7.314 -7.598 -9.661 1.00 96.69 87 ILE A N 1
ATOM 661 C CA . ILE A 1 87 ? 7.970 -7.213 -10.922 1.00 96.69 87 ILE A CA 1
ATOM 662 C C . ILE A 1 87 ? 8.987 -8.275 -11.358 1.00 96.69 87 ILE A C 1
ATOM 664 O O . ILE A 1 87 ? 9.134 -8.514 -12.553 1.00 96.69 87 ILE A O 1
ATOM 668 N N . GLY A 1 88 ? 9.681 -8.931 -10.422 1.00 95.38 88 GLY A N 1
ATOM 669 C CA . GLY A 1 88 ? 10.705 -9.932 -10.737 1.00 95.38 88 GLY A CA 1
ATOM 670 C C . GLY A 1 88 ? 11.787 -9.397 -11.682 1.00 95.38 88 GLY A C 1
ATOM 671 O O . GLY A 1 88 ? 12.204 -8.241 -11.579 1.00 95.38 88 GLY A O 1
ATOM 672 N N . ASP A 1 89 ? 12.205 -10.225 -12.637 1.00 95.88 89 ASP A N 1
ATOM 673 C CA . ASP A 1 89 ? 13.206 -9.875 -13.656 1.00 95.88 89 ASP A CA 1
ATOM 674 C C . ASP A 1 89 ? 12.600 -9.188 -14.901 1.00 95.88 89 ASP A C 1
ATOM 676 O O . ASP A 1 89 ? 13.224 -9.168 -15.965 1.00 95.88 89 ASP A O 1
ATOM 680 N N . GLU A 1 90 ? 11.375 -8.653 -14.810 1.00 96.75 90 GLU A N 1
ATOM 681 C CA . GLU A 1 90 ? 10.713 -7.995 -15.940 1.00 96.75 90 GLU A CA 1
ATOM 682 C C . GLU A 1 90 ? 11.485 -6.753 -16.415 1.00 96.75 90 GLU A C 1
ATOM 684 O O . GLU A 1 90 ? 12.028 -5.971 -15.630 1.00 96.75 90 GLU A O 1
ATOM 689 N N . THR A 1 91 ? 11.510 -6.564 -17.733 1.00 95.00 91 THR A N 1
ATOM 690 C CA . THR A 1 91 ? 12.239 -5.482 -18.407 1.00 95.00 91 THR A CA 1
ATOM 691 C C . THR A 1 91 ? 11.339 -4.596 -19.260 1.00 95.00 91 THR A C 1
ATOM 693 O O . THR A 1 91 ? 11.737 -3.469 -19.572 1.00 95.00 91 THR A O 1
ATOM 696 N N . ASP A 1 92 ? 10.137 -5.057 -19.622 1.00 96.75 92 ASP A N 1
ATOM 697 C CA . ASP A 1 92 ? 9.163 -4.243 -20.337 1.00 96.75 92 ASP A CA 1
ATOM 698 C C . ASP A 1 92 ? 8.625 -3.119 -19.428 1.00 96.75 92 ASP A C 1
ATOM 700 O O . ASP A 1 92 ? 8.033 -3.388 -18.377 1.00 96.75 92 ASP A O 1
ATOM 704 N N . PRO A 1 93 ? 8.784 -1.836 -19.809 1.00 95.12 93 PRO A N 1
ATOM 705 C CA . PRO A 1 93 ? 8.357 -0.726 -18.963 1.00 95.12 93 PRO A CA 1
ATOM 706 C C . PRO A 1 93 ? 6.852 -0.696 -18.659 1.00 95.12 93 PRO A C 1
ATOM 708 O O . PRO A 1 93 ? 6.446 -0.165 -17.620 1.00 95.12 93 PRO A O 1
ATOM 711 N N . ALA A 1 94 ? 5.999 -1.209 -19.550 1.00 93.75 94 ALA A N 1
ATOM 712 C CA . ALA A 1 94 ? 4.562 -1.247 -19.309 1.00 93.75 94 ALA A CA 1
ATOM 713 C C . ALA A 1 94 ? 4.209 -2.323 -18.276 1.00 93.75 94 ALA A C 1
ATOM 715 O O . ALA A 1 94 ? 3.388 -2.053 -17.395 1.00 93.75 94 ALA A O 1
ATOM 716 N N . GLU A 1 95 ? 4.863 -3.482 -18.327 1.00 95.38 95 GLU A N 1
ATOM 717 C CA . GLU A 1 95 ? 4.655 -4.551 -17.346 1.00 95.38 95 GLU A CA 1
ATOM 718 C C . GLU A 1 95 ? 5.235 -4.208 -15.970 1.00 95.38 95 GLU A C 1
ATOM 720 O O . GLU A 1 95 ? 4.549 -4.391 -14.962 1.00 95.38 95 GLU A O 1
ATOM 725 N N . ILE A 1 96 ? 6.406 -3.562 -15.909 1.00 95.62 96 ILE A N 1
ATOM 726 C CA . ILE A 1 96 ? 6.949 -3.009 -14.653 1.00 95.62 96 ILE A CA 1
ATOM 727 C C . ILE A 1 96 ? 5.944 -2.044 -14.011 1.00 95.62 96 ILE A C 1
ATOM 729 O O . ILE A 1 96 ? 5.674 -2.113 -12.808 1.00 95.62 96 ILE A O 1
ATOM 733 N N . ARG A 1 97 ? 5.351 -1.146 -14.810 1.00 93.19 97 ARG A N 1
ATOM 734 C CA . ARG A 1 97 ? 4.308 -0.234 -14.324 1.00 93.19 97 ARG A CA 1
ATOM 735 C C . ARG A 1 97 ? 3.096 -1.012 -13.805 1.00 93.19 97 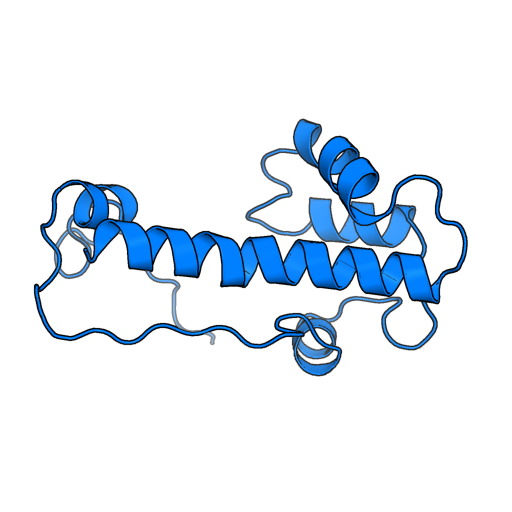ARG A C 1
ATOM 737 O O . ARG A 1 97 ? 2.587 -0.665 -12.742 1.00 93.19 97 ARG A O 1
ATOM 744 N N . ASN A 1 98 ? 2.616 -2.021 -14.533 1.00 93.00 98 ASN A N 1
ATOM 745 C CA . ASN A 1 98 ? 1.449 -2.810 -14.126 1.00 93.00 98 ASN A CA 1
ATOM 746 C C . ASN A 1 98 ? 1.704 -3.495 -12.771 1.00 93.00 98 ASN A C 1
ATOM 748 O O . ASN A 1 98 ? 0.905 -3.322 -11.846 1.00 93.00 98 ASN A O 1
ATOM 752 N N . GLY A 1 99 ? 2.856 -4.159 -12.614 1.00 94.69 99 GLY A N 1
ATOM 753 C CA . GLY A 1 99 ? 3.285 -4.770 -11.351 1.00 94.69 99 GLY A CA 1
ATOM 754 C C . GLY A 1 99 ? 3.353 -3.758 -10.204 1.00 94.69 99 GLY A C 1
ATOM 755 O O . GLY A 1 99 ? 2.773 -3.976 -9.139 1.00 94.69 99 GLY A O 1
ATOM 756 N N . PHE A 1 100 ? 3.949 -2.588 -10.448 1.00 93.25 100 PHE A N 1
ATOM 757 C CA . PHE A 1 100 ? 3.980 -1.490 -9.479 1.00 93.25 100 PHE A CA 1
ATOM 758 C C . PHE A 1 100 ? 2.575 -1.022 -9.055 1.00 93.25 100 PHE A C 1
ATOM 760 O O . PHE A 1 100 ? 2.322 -0.801 -7.868 1.00 93.25 100 PHE A O 1
ATOM 767 N N . THR A 1 101 ? 1.637 -0.882 -9.998 1.00 92.38 101 THR A N 1
ATOM 768 C CA . THR A 1 101 ? 0.263 -0.470 -9.668 1.00 92.38 101 THR A CA 1
ATOM 769 C C . THR A 1 101 ? -0.513 -1.531 -8.893 1.00 92.38 101 THR A C 1
ATOM 771 O O . THR A 1 101 ? -1.318 -1.164 -8.036 1.00 92.38 101 THR A O 1
ATOM 774 N N . HIS A 1 102 ? -0.257 -2.821 -9.138 1.00 93.75 102 HIS A N 1
ATOM 775 C CA . HIS A 1 102 ? -0.844 -3.910 -8.354 1.00 93.75 102 HIS A CA 1
ATOM 776 C C . HIS A 1 102 ? -0.297 -3.913 -6.927 1.00 93.75 102 HIS A C 1
ATOM 778 O O . HIS A 1 102 ? -1.088 -3.924 -5.989 1.00 93.75 102 HIS A O 1
ATOM 784 N N . LEU A 1 103 ? 1.022 -3.765 -6.758 1.00 94.19 103 LEU A N 1
ATOM 785 C CA . LEU A 1 103 ? 1.664 -3.647 -5.445 1.00 94.19 103 LEU A CA 1
ATOM 786 C C . LEU A 1 103 ? 1.021 -2.531 -4.615 1.00 94.19 103 LEU A C 1
ATOM 788 O O . LEU A 1 103 ? 0.627 -2.743 -3.467 1.00 94.19 103 LEU A O 1
ATOM 792 N N . LEU A 1 104 ? 0.875 -1.336 -5.195 1.00 92.00 104 LEU A N 1
ATOM 793 C CA . LEU A 1 104 ? 0.241 -0.219 -4.495 1.00 92.00 104 LEU A CA 1
ATOM 794 C C . LEU A 1 104 ? -1.242 -0.463 -4.207 1.00 92.00 104 LEU A C 1
ATOM 796 O O . LEU A 1 104 ? -1.704 -0.120 -3.118 1.00 92.00 104 LEU A O 1
ATOM 800 N N . GLY A 1 105 ? -1.977 -1.045 -5.157 1.00 92.31 105 GLY A N 1
ATOM 801 C CA . GLY A 1 105 ? -3.388 -1.378 -4.977 1.00 92.31 105 GLY A CA 1
ATOM 802 C C . GLY A 1 105 ? -3.596 -2.343 -3.812 1.00 92.31 105 GLY A C 1
ATOM 803 O O . GLY A 1 105 ? -4.429 -2.091 -2.936 1.00 92.31 105 GLY A O 1
ATOM 804 N N . ASP A 1 106 ? -2.776 -3.388 -3.745 1.00 94.31 106 ASP A N 1
ATOM 805 C CA 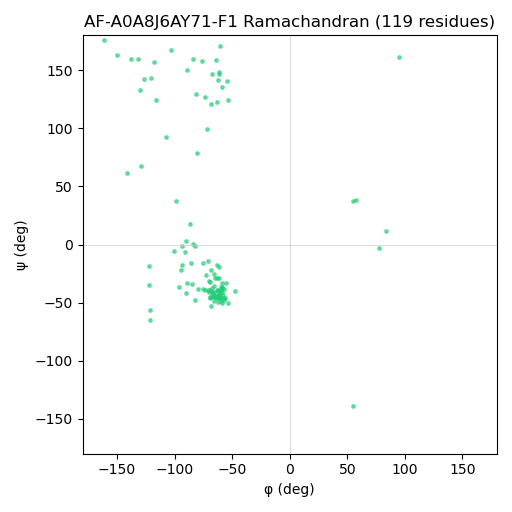. ASP A 1 106 ? -2.853 -4.384 -2.686 1.00 94.31 106 ASP A CA 1
ATOM 806 C C . ASP A 1 106 ? -2.469 -3.802 -1.327 1.00 94.31 106 ASP A C 1
ATOM 808 O O . ASP A 1 106 ? -3.186 -3.996 -0.341 1.00 94.31 106 ASP A O 1
ATOM 812 N N . HIS A 1 107 ? -1.389 -3.019 -1.277 1.00 91.56 107 HIS A N 1
ATOM 813 C CA . HIS A 1 107 ? -0.898 -2.412 -0.040 1.00 91.56 107 HIS A CA 1
ATOM 814 C C . HIS A 1 107 ? -1.840 -1.344 0.533 1.00 91.56 107 HIS A C 1
ATOM 816 O O . HIS A 1 107 ? -2.028 -1.270 1.747 1.00 91.56 107 HIS A O 1
ATOM 822 N N . ILE A 1 108 ? -2.433 -0.502 -0.319 1.00 90.19 108 ILE A N 1
ATOM 823 C CA . ILE A 1 108 ? -3.240 0.647 0.126 1.00 90.19 108 ILE A CA 1
ATOM 824 C C . ILE A 1 108 ? -4.715 0.269 0.321 1.00 90.19 108 ILE A C 1
ATOM 826 O O . ILE A 1 108 ? -5.362 0.820 1.214 1.00 90.19 108 ILE A O 1
ATOM 830 N N . PHE A 1 109 ? -5.251 -0.661 -0.475 1.00 93.06 109 PHE A N 1
ATOM 831 C CA . PHE A 1 109 ? -6.688 -0.947 -0.498 1.00 93.06 109 PHE A CA 1
ATOM 832 C C . PHE A 1 109 ? -7.019 -2.396 -0.149 1.00 93.06 109 PHE A C 1
ATOM 834 O O . PHE A 1 109 ? -7.771 -2.620 0.800 1.00 93.06 109 PHE A O 1
ATOM 841 N N . VAL A 1 110 ? -6.465 -3.382 -0.861 1.00 95.25 110 VAL A N 1
ATOM 842 C CA . VAL A 1 110 ? -6.921 -4.781 -0.734 1.00 95.25 110 VAL A CA 1
ATOM 843 C C . VAL A 1 110 ? -6.583 -5.379 0.627 1.00 95.25 110 VAL A C 1
ATOM 845 O O . VAL A 1 110 ? -7.477 -5.863 1.326 1.00 95.25 110 VAL A O 1
ATOM 848 N N . ILE A 1 111 ? -5.321 -5.320 1.050 1.00 94.38 111 ILE A N 1
ATOM 849 C CA . ILE A 1 111 ? -4.879 -5.901 2.324 1.00 94.38 111 ILE A CA 1
ATOM 850 C C . ILE A 1 111 ? -5.550 -5.203 3.523 1.00 94.38 111 ILE A C 1
ATOM 852 O O . ILE A 1 111 ? -6.070 -5.912 4.399 1.00 94.38 111 ILE A O 1
ATOM 856 N N . PRO A 1 112 ? -5.626 -3.855 3.589 1.00 93.50 112 PRO A N 1
ATOM 857 C CA . PRO A 1 112 ? -6.377 -3.175 4.642 1.00 93.50 112 PRO A CA 1
ATOM 858 C C . PRO A 1 112 ? -7.866 -3.539 4.644 1.00 93.50 112 PRO A C 1
ATOM 860 O O . PRO A 1 112 ? -8.413 -3.842 5.706 1.00 93.50 112 PRO A O 1
ATOM 863 N N . ALA A 1 113 ? -8.516 -3.587 3.475 1.00 95.00 113 ALA A N 1
ATOM 864 C CA . ALA A 1 113 ? -9.931 -3.935 3.376 1.00 95.00 113 ALA A CA 1
ATOM 865 C C . ALA A 1 113 ? -10.212 -5.357 3.877 1.00 95.00 113 ALA A C 1
ATOM 867 O O . ALA A 1 113 ? -11.127 -5.564 4.677 1.00 95.00 113 ALA A O 1
ATOM 868 N N . LEU A 1 114 ? -9.398 -6.333 3.467 1.00 94.69 114 LEU A N 1
ATOM 869 C CA . LEU A 1 114 ? -9.506 -7.715 3.936 1.00 94.69 114 LEU A CA 1
ATOM 870 C C . LEU A 1 114 ? -9.252 -7.832 5.441 1.00 94.69 114 LEU A C 1
ATOM 872 O O . LEU A 1 114 ? -9.945 -8.588 6.123 1.00 94.69 114 LEU A O 1
ATOM 876 N N . SER A 1 115 ? -8.292 -7.071 5.968 1.00 93.88 115 SER A N 1
ATOM 877 C CA . SER A 1 115 ? -7.995 -7.047 7.403 1.00 93.88 115 SER A CA 1
ATOM 878 C C . SER A 1 115 ? -9.193 -6.540 8.204 1.00 93.88 115 SER A C 1
ATOM 880 O O . SER A 1 115 ? -9.635 -7.216 9.132 1.00 93.88 115 SER A O 1
ATOM 882 N N . VAL A 1 116 ? -9.783 -5.409 7.804 1.00 93.75 116 VAL A N 1
ATOM 883 C CA . VAL A 1 116 ? -10.997 -4.865 8.438 1.00 93.75 116 VAL A CA 1
ATOM 884 C C . VAL A 1 116 ? -12.165 -5.843 8.309 1.00 93.75 116 VAL A C 1
ATOM 886 O O . VAL A 1 116 ? -12.831 -6.129 9.301 1.00 93.75 116 VAL A O 1
ATOM 889 N N . ALA A 1 117 ? -12.382 -6.418 7.122 1.00 93.31 117 ALA A N 1
ATOM 890 C CA . ALA A 1 117 ? -13.438 -7.405 6.896 1.00 93.31 117 ALA A CA 1
ATOM 891 C C . ALA A 1 117 ? -13.295 -8.634 7.804 1.00 93.31 117 ALA A C 1
ATOM 893 O O . ALA A 1 117 ? -14.297 -9.193 8.241 1.00 93.31 117 ALA A O 1
ATOM 894 N N . LYS A 1 118 ? -12.059 -9.067 8.079 1.00 92.00 118 LYS A N 1
ATOM 895 C CA . LYS A 1 118 ? -11.770 -10.200 8.962 1.00 92.00 118 LYS A CA 1
ATOM 896 C C . LYS A 1 118 ? -12.067 -9.878 10.426 1.00 92.00 118 LYS A C 1
ATOM 898 O O . LYS A 1 118 ? -12.595 -10.749 11.106 1.00 92.00 118 LYS A O 1
ATOM 903 N N . TYR A 1 119 ? -11.738 -8.673 10.891 1.00 91.69 119 TYR A N 1
ATOM 904 C CA . TYR A 1 119 ? -12.040 -8.239 12.260 1.00 91.69 119 TYR A CA 1
ATOM 905 C C . TYR A 1 119 ? -13.524 -7.938 12.487 1.00 91.69 119 TYR A C 1
ATOM 907 O O . TYR A 1 119 ? -13.999 -8.044 13.607 1.00 91.69 119 TYR A O 1
ATOM 915 N N . HIS A 1 120 ? -14.265 -7.576 11.438 1.00 87.00 120 HIS A N 1
ATOM 916 C CA . HIS A 1 120 ? -15.700 -7.286 11.539 1.00 87.00 120 HIS A CA 1
ATOM 917 C C . HIS A 1 120 ? -16.599 -8.539 11.514 1.00 87.00 120 HIS A C 1
ATOM 919 O O . HIS A 1 120 ? -17.822 -8.416 11.570 1.00 87.00 120 HIS A O 1
ATOM 925 N N . ARG A 1 121 ? -16.014 -9.737 11.376 1.00 72.31 121 ARG A N 1
ATOM 926 C CA . ARG A 1 121 ? -16.731 -11.019 11.481 1.00 72.31 121 ARG A CA 1
ATOM 927 C C . ARG A 1 121 ? -16.962 -11.401 12.935 1.00 72.31 121 ARG A C 1
ATOM 929 O O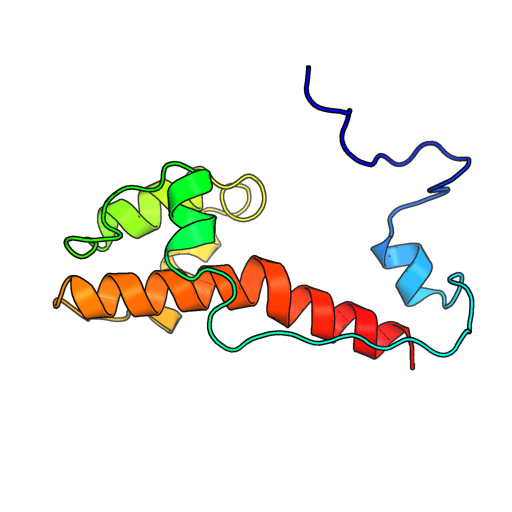 . ARG A 1 121 ? -18.082 -11.881 13.209 1.00 72.31 121 ARG A O 1
#

Secondary structure (DSSP, 8-state):
-PPPPP---SSSS-S-HHHHHHTT-S--S-------TTTT-HHHHHHTT-SSSSS---HHHHHHHHHHSTTTTT-HHHHHHHHHHHTTT---HHHHHHHHHHHHHIIIIIHHHHHHHHHT-

pLDDT: mean 89.07, std 7.9, range [53.19, 96.75]

Foldseek 3Di:
DDDDDDDCPCPPNVDDPLVCLQVVVDDLDDDDFDADPQNLQPVVVVVVVQPQRPVFADLVSLLVVLCVDPVRVVPSVCSVVLLCVQPNPHDPRNSSNVSSRVSCRCVPGVVVRVSSVVSSD

Radius of gyration: 17.0 Å; Cα contacts (8 Å, |Δi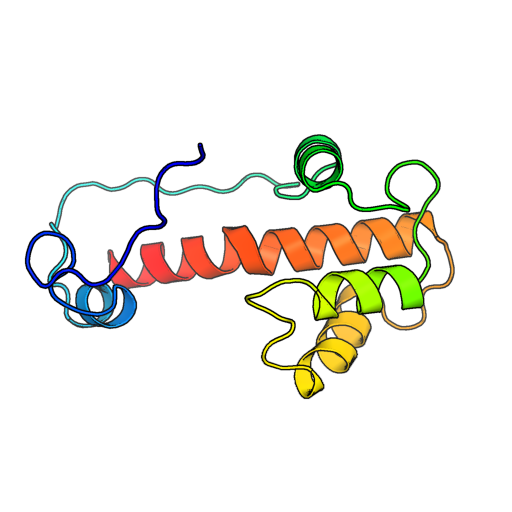|>4): 106; chains: 1; bounding box: 39×35×44 Å

Mean predicted aligned error: 5.14 Å